Protein AF-A0A940K9Y3-F1 (afdb_monomer_lite)

Structure (mmCIF, N/CA/C/O backbone):
data_AF-A0A940K9Y3-F1
#
_entry.id   AF-A0A940K9Y3-F1
#
loop_
_atom_site.group_PDB
_atom_site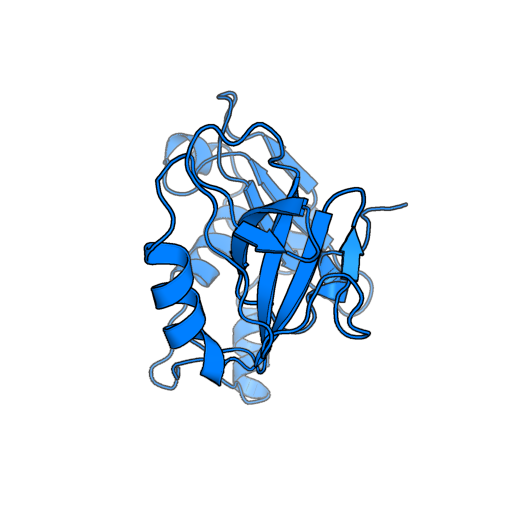.id
_atom_site.type_symbol
_atom_site.label_atom_id
_atom_site.label_alt_id
_atom_site.label_comp_id
_atom_site.label_asym_id
_atom_site.label_entity_id
_atom_site.label_seq_id
_atom_site.pdbx_PDB_ins_code
_atom_site.Cartn_x
_atom_site.Cartn_y
_atom_site.Cartn_z
_atom_site.occupancy
_atom_site.B_iso_or_equiv
_atom_site.auth_seq_id
_atom_site.auth_comp_id
_atom_site.auth_asym_id
_atom_site.auth_atom_id
_atom_site.pdbx_PDB_model_num
ATOM 1 N N . MET A 1 1 ? 6.425 -0.437 10.831 1.00 77.19 1 MET A N 1
ATOM 2 C CA . MET A 1 1 ? 6.796 -1.084 12.114 1.00 77.19 1 MET A CA 1
ATOM 3 C C . MET A 1 1 ? 5.744 -2.138 12.438 1.00 77.19 1 MET A C 1
ATOM 5 O O . MET A 1 1 ? 4.608 -1.956 12.026 1.00 77.19 1 MET A O 1
ATOM 9 N N . SER A 1 2 ? 6.090 -3.212 13.148 1.00 83.50 2 SER A N 1
ATOM 10 C CA . SER A 1 2 ? 5.126 -4.177 13.700 1.00 83.50 2 SER A CA 1
ATOM 11 C C . SER A 1 2 ? 5.335 -4.329 15.199 1.00 83.50 2 SER A C 1
ATOM 13 O O . SER A 1 2 ? 6.461 -4.215 15.683 1.00 83.50 2 SER A O 1
ATOM 15 N N . THR A 1 3 ? 4.262 -4.602 15.931 1.00 86.38 3 THR A N 1
ATOM 16 C CA . THR A 1 3 ? 4.328 -5.015 17.332 1.00 86.38 3 THR A CA 1
ATOM 17 C C . THR A 1 3 ? 3.476 -6.261 17.507 1.00 86.38 3 THR A C 1
ATOM 19 O O . THR A 1 3 ? 2.420 -6.386 16.885 1.00 86.38 3 THR A O 1
ATOM 22 N N . LYS A 1 4 ? 3.948 -7.205 18.319 1.00 86.88 4 LYS A N 1
ATOM 23 C CA . LYS A 1 4 ? 3.185 -8.405 18.660 1.00 86.88 4 LYS A CA 1
ATOM 24 C C . LYS A 1 4 ? 2.578 -8.194 20.035 1.00 86.88 4 LYS A C 1
ATOM 26 O O . LYS A 1 4 ? 3.314 -8.087 21.010 1.00 86.88 4 LYS A O 1
ATOM 31 N N . PHE A 1 5 ? 1.254 -8.156 20.096 1.00 86.75 5 PHE A N 1
ATOM 32 C CA . PHE A 1 5 ? 0.535 -8.138 21.359 1.00 86.75 5 PHE A CA 1
ATOM 33 C C . PHE A 1 5 ? 0.342 -9.545 21.913 1.00 86.75 5 PHE A C 1
ATOM 35 O O . PHE A 1 5 ? 0.053 -10.487 21.169 1.00 86.75 5 PHE A O 1
ATOM 42 N N . ASP A 1 6 ? 0.474 -9.673 23.231 1.00 90.06 6 ASP A N 1
ATOM 43 C CA . ASP A 1 6 ? -0.126 -10.784 23.961 1.00 90.06 6 ASP A CA 1
ATOM 44 C C . ASP A 1 6 ? -1.658 -10.618 24.057 1.00 90.06 6 ASP A C 1
ATOM 46 O O . ASP A 1 6 ? -2.225 -9.591 23.673 1.00 90.06 6 ASP A O 1
ATOM 50 N N . GLY A 1 7 ? -2.354 -11.636 24.570 1.00 89.25 7 GLY A N 1
ATOM 51 C CA . GLY A 1 7 ? -3.818 -11.617 24.646 1.00 89.25 7 GLY A CA 1
ATOM 52 C C . GLY A 1 7 ? -4.387 -10.477 25.500 1.00 89.25 7 GLY A C 1
ATOM 53 O O . GLY A 1 7 ? -5.446 -9.939 25.174 1.00 89.25 7 GLY A O 1
ATOM 54 N N . ARG A 1 8 ? -3.683 -10.063 26.562 1.00 91.44 8 ARG A N 1
ATOM 55 C CA . ARG A 1 8 ? -4.118 -8.961 27.430 1.00 91.44 8 ARG A CA 1
ATOM 56 C C . ARG A 1 8 ? -3.904 -7.622 26.737 1.00 91.44 8 ARG A C 1
ATOM 58 O O . ARG A 1 8 ? -4.813 -6.801 26.739 1.00 91.44 8 ARG A O 1
ATOM 65 N N . GLN A 1 9 ? -2.740 -7.415 26.130 1.00 90.31 9 GLN A N 1
ATOM 66 C CA . GLN A 1 9 ? -2.419 -6.210 25.364 1.00 90.31 9 GLN A CA 1
ATOM 67 C C . GLN A 1 9 ? -3.378 -6.028 24.189 1.00 90.31 9 GLN A C 1
ATOM 69 O O . GLN A 1 9 ? -3.892 -4.931 23.989 1.00 90.31 9 GLN A O 1
ATOM 74 N N . LEU A 1 10 ? -3.671 -7.110 23.464 1.00 87.94 10 LEU A N 1
ATOM 75 C CA . LEU A 1 10 ? -4.609 -7.093 22.348 1.00 87.94 10 LEU A CA 1
ATOM 76 C C . LEU A 1 10 ? -6.018 -6.726 22.819 1.00 87.94 10 LEU A C 1
ATOM 78 O O . LEU A 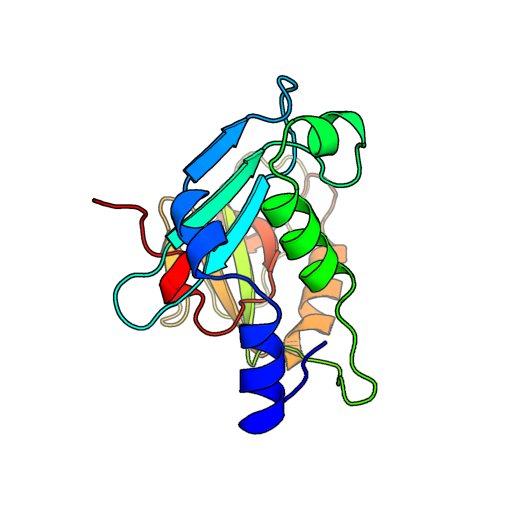1 10 ? -6.661 -5.868 22.220 1.00 87.94 10 LEU A O 1
ATOM 82 N N . LYS A 1 11 ? -6.478 -7.327 23.925 1.00 87.69 11 LYS A N 1
ATOM 83 C CA . LYS A 1 11 ? -7.767 -6.983 24.531 1.00 87.69 11 LYS A CA 1
ATOM 84 C C . LYS A 1 11 ? -7.809 -5.514 24.954 1.00 87.69 11 LYS A C 1
ATOM 86 O O . LYS A 1 11 ? -8.738 -4.819 24.570 1.00 87.69 11 LYS A O 1
ATOM 91 N N . THR A 1 12 ? -6.796 -5.031 25.676 1.00 89.25 12 THR A N 1
ATOM 92 C CA . THR A 1 12 ? -6.701 -3.622 26.090 1.00 89.25 12 THR A CA 1
ATOM 93 C C . THR A 1 12 ? -6.717 -2.685 24.888 1.00 89.25 12 THR A C 1
ATOM 95 O O . THR A 1 12 ? -7.398 -1.667 24.927 1.00 89.25 12 THR A O 1
ATOM 98 N N . PHE A 1 13 ? -5.997 -3.025 23.817 1.00 87.81 13 PHE A N 1
ATOM 99 C CA . PHE A 1 13 ? -5.979 -2.235 22.591 1.00 87.81 13 PHE A CA 1
ATOM 100 C C . PHE A 1 13 ? -7.356 -2.183 21.923 1.00 87.81 13 PHE A C 1
ATOM 102 O O . PHE A 1 13 ? -7.770 -1.114 21.497 1.00 87.81 13 PHE A O 1
ATOM 109 N N . PHE A 1 14 ? -8.088 -3.298 21.865 1.00 85.56 14 PHE A N 1
ATOM 110 C CA . PHE A 1 14 ? -9.435 -3.314 21.288 1.00 85.56 14 PHE A CA 1
ATOM 111 C C . PHE A 1 14 ? -10.491 -2.649 22.170 1.00 85.56 14 PHE A C 1
ATOM 113 O O . PHE A 1 14 ? -11.357 -1.959 21.643 1.00 85.56 14 PHE A O 1
ATOM 120 N N . ASP A 1 15 ? -10.427 -2.830 23.490 1.00 87.00 15 ASP A N 1
ATOM 121 C CA . ASP A 1 15 ? -11.333 -2.177 24.449 1.00 87.00 15 ASP A CA 1
ATOM 122 C C . ASP A 1 15 ? -11.149 -0.655 24.460 1.00 87.00 15 ASP A C 1
ATOM 124 O O . ASP A 1 15 ? -12.031 0.094 24.867 1.00 87.00 15 ASP A O 1
ATOM 128 N N . ALA A 1 16 ? -9.994 -0.197 23.983 1.00 87.31 16 ALA A N 1
ATOM 129 C CA . ALA A 1 16 ? -9.679 1.201 23.774 1.00 87.31 16 ALA A CA 1
ATOM 130 C C . ALA A 1 16 ? -10.538 1.859 22.669 1.00 87.31 16 ALA A C 1
ATOM 132 O O . ALA A 1 16 ? -10.584 3.088 22.604 1.00 87.31 16 ALA A O 1
ATOM 133 N N . PHE A 1 17 ? -11.197 1.070 21.818 1.00 88.06 17 PHE A N 1
ATOM 134 C CA . PHE A 1 17 ? -12.140 1.544 20.809 1.00 88.06 17 PHE A CA 1
ATOM 135 C C . PHE A 1 17 ? -13.563 1.193 21.250 1.00 88.06 17 PHE A C 1
ATOM 137 O O . PHE A 1 17 ? -13.867 0.016 21.473 1.00 88.06 17 PHE A O 1
ATOM 144 N N . ASP A 1 18 ? -14.459 2.182 21.321 1.00 88.00 18 ASP A N 1
ATOM 145 C CA . ASP A 1 18 ? -15.886 1.903 21.504 1.00 88.00 18 ASP A CA 1
ATOM 146 C C . ASP A 1 18 ? -16.463 1.326 20.205 1.00 88.00 18 ASP A C 1
ATOM 148 O O . ASP A 1 18 ? -17.008 2.012 19.342 1.00 88.00 18 ASP A O 1
ATOM 152 N N . ARG A 1 19 ? -16.303 0.012 20.039 1.00 87.31 19 ARG A N 1
ATOM 153 C CA . ARG A 1 19 ? -16.729 -0.708 18.834 1.00 87.31 19 ARG A CA 1
ATOM 154 C C . ARG A 1 19 ? -18.239 -0.647 18.608 1.00 87.31 19 ARG A C 1
ATOM 156 O O . ARG A 1 19 ? -18.666 -0.803 17.467 1.00 87.31 19 ARG A O 1
ATOM 163 N N . ARG A 1 20 ? -19.043 -0.448 19.661 1.00 89.06 20 ARG A N 1
ATOM 164 C CA . ARG A 1 20 ? -20.501 -0.324 19.522 1.00 89.06 20 ARG A CA 1
ATOM 165 C C . ARG A 1 20 ? -20.854 1.034 18.936 1.00 89.06 20 ARG A C 1
ATOM 167 O O . ARG A 1 20 ? -21.610 1.087 17.970 1.00 89.06 20 ARG A O 1
ATOM 174 N N . GLU A 1 21 ? -20.269 2.099 19.474 1.00 91.94 21 GLU A N 1
ATOM 175 C CA . GLU A 1 21 ? -20.434 3.446 18.929 1.00 91.94 21 GLU A CA 1
ATOM 176 C C . GLU A 1 21 ? -19.916 3.526 17.487 1.00 91.94 21 GLU A C 1
ATOM 178 O O . GLU A 1 21 ? -20.652 3.925 16.587 1.00 91.94 21 GLU A O 1
ATOM 183 N N . LEU A 1 22 ? -18.698 3.039 17.227 1.00 91.88 22 LEU A N 1
ATOM 184 C CA . LEU A 1 22 ? -18.114 3.048 15.882 1.00 91.88 22 LEU A CA 1
ATOM 185 C C . LEU A 1 22 ? -18.939 2.252 14.868 1.00 91.88 22 LEU A C 1
ATOM 187 O O . LEU A 1 22 ? -19.029 2.648 13.708 1.00 91.88 22 LEU A O 1
ATOM 191 N N . ARG A 1 23 ? -19.583 1.158 15.289 1.00 91.75 23 ARG A N 1
ATOM 192 C CA . ARG A 1 23 ? -20.500 0.411 14.420 1.00 91.75 23 ARG A CA 1
ATOM 193 C C . ARG A 1 23 ? -21.696 1.266 14.001 1.00 91.75 23 ARG A C 1
ATOM 195 O O . ARG A 1 23 ? -22.061 1.253 12.826 1.00 91.75 23 ARG A O 1
ATOM 202 N N . ASN A 1 24 ? -22.278 2.019 14.931 1.00 93.06 24 ASN A N 1
ATOM 203 C CA . ASN A 1 24 ? -23.390 2.928 14.634 1.00 93.06 24 ASN A CA 1
ATOM 204 C C . ASN A 1 24 ? -22.964 4.091 13.724 1.00 93.06 24 ASN A C 1
ATOM 206 O O . ASN A 1 24 ? -23.796 4.647 13.015 1.00 93.06 24 ASN A O 1
ATOM 210 N N . LEU A 1 25 ? -21.671 4.423 13.721 1.00 94.69 25 LEU A N 1
ATOM 211 C CA . LEU A 1 25 ? -21.058 5.448 12.875 1.00 94.69 25 LEU A CA 1
ATOM 212 C C . LEU A 1 25 ? -20.481 4.890 11.562 1.00 94.69 25 LEU A C 1
ATOM 214 O O . LEU A 1 25 ? -19.793 5.619 10.844 1.00 94.69 25 LEU A O 1
ATOM 218 N N . SER A 1 26 ? -20.728 3.615 11.245 1.00 92.62 26 SER A N 1
ATOM 219 C CA . SER A 1 26 ? -20.254 2.999 10.004 1.00 92.62 26 SER A CA 1
ATOM 220 C C . SER A 1 26 ? -20.842 3.676 8.764 1.00 92.62 26 SER A C 1
ATOM 222 O O . SER A 1 26 ? -21.983 4.134 8.760 1.00 92.62 26 SER A O 1
ATOM 224 N N . GLY A 1 27 ? -20.051 3.741 7.694 1.00 91.75 27 GLY A N 1
ATOM 225 C CA . GLY A 1 27 ? -20.439 4.405 6.454 1.00 91.75 27 GLY A CA 1
ATOM 226 C C . GLY A 1 27 ? -19.335 5.270 5.860 1.00 91.75 27 GLY A C 1
ATOM 227 O O . GLY A 1 27 ? -18.158 5.151 6.206 1.00 91.75 27 GLY A O 1
ATOM 228 N N . ARG A 1 28 ? -19.731 6.115 4.907 1.00 93.62 28 ARG A N 1
ATOM 229 C CA . ARG A 1 28 ? -18.850 7.036 4.188 1.00 93.62 28 ARG A CA 1
ATOM 230 C C . ARG A 1 28 ? -19.182 8.474 4.576 1.00 93.62 28 ARG A C 1
ATOM 232 O O . ARG A 1 28 ? -20.347 8.855 4.555 1.00 93.62 28 ARG A O 1
ATOM 239 N N . TYR A 1 29 ? -18.148 9.246 4.881 1.00 94.25 29 TYR A N 1
ATOM 240 C CA . TYR A 1 29 ? -18.206 10.666 5.194 1.00 94.25 29 TYR A CA 1
ATOM 241 C C . TYR A 1 29 ? -17.491 11.437 4.083 1.00 94.25 29 TYR A C 1
ATOM 243 O O . TYR A 1 29 ? -16.287 11.271 3.893 1.00 94.25 29 TYR A O 1
ATOM 251 N N . GLU A 1 30 ? -18.232 12.278 3.365 1.00 93.25 30 GLU A N 1
ATOM 252 C CA . GLU A 1 30 ? -17.673 13.280 2.450 1.00 93.25 30 GLU A CA 1
ATOM 253 C C . GLU A 1 30 ? -17.383 14.540 3.275 1.00 93.25 30 GLU A C 1
ATOM 255 O O . GLU A 1 30 ? -18.263 15.371 3.502 1.00 93.25 30 GLU A O 1
ATOM 260 N N . ALA A 1 31 ? -16.183 14.625 3.849 1.00 90.81 31 ALA A N 1
ATOM 261 C CA . ALA A 1 31 ? -15.822 15.705 4.769 1.00 90.81 31 ALA A CA 1
ATOM 262 C C . ALA A 1 31 ? -15.119 16.878 4.058 1.00 90.81 31 ALA A C 1
ATOM 264 O O . ALA A 1 31 ? -14.942 17.952 4.640 1.00 90.81 31 ALA A O 1
ATOM 265 N N . ASP A 1 32 ? -14.779 16.716 2.785 1.00 89.19 32 ASP A N 1
ATOM 266 C CA . ASP A 1 32 ? -14.243 17.758 1.920 1.00 89.19 32 ASP A CA 1
ATOM 267 C C . ASP A 1 32 ? -14.879 17.646 0.527 1.00 89.19 32 ASP A C 1
ATOM 269 O O . ASP A 1 32 ? -15.124 16.541 0.046 1.00 89.19 32 ASP A O 1
ATOM 273 N N . ASP A 1 33 ? -15.160 18.795 -0.088 1.00 86.12 33 ASP A N 1
ATOM 274 C CA . ASP A 1 33 ? -15.791 18.903 -1.409 1.00 86.12 33 ASP A CA 1
ATOM 275 C C . ASP A 1 33 ? -14.745 19.100 -2.523 1.00 86.12 33 ASP A C 1
ATOM 277 O O . ASP A 1 33 ? -15.078 19.094 -3.711 1.00 86.12 33 ASP A O 1
ATOM 281 N N . ALA A 1 34 ? -13.474 19.305 -2.155 1.00 84.50 34 ALA A N 1
ATOM 282 C CA . ALA A 1 34 ? -12.377 19.393 -3.106 1.00 84.50 34 ALA A CA 1
ATOM 283 C C . ALA A 1 34 ? -12.127 18.043 -3.796 1.00 84.50 34 ALA A C 1
ATOM 285 O O . ALA A 1 34 ? -12.232 16.978 -3.187 1.00 84.50 34 ALA A O 1
ATOM 286 N N . THR A 1 35 ? -11.726 18.089 -5.068 1.00 78.94 35 THR A N 1
ATOM 287 C CA . THR A 1 35 ? -11.230 16.899 -5.763 1.00 78.94 35 THR A CA 1
ATOM 288 C C . THR A 1 35 ? -9.854 16.498 -5.224 1.00 78.94 35 THR A C 1
ATOM 290 O O . THR A 1 35 ? -9.152 17.297 -4.601 1.00 78.94 35 THR A O 1
ATOM 293 N N . ASP A 1 36 ? -9.472 15.242 -5.459 1.00 82.56 36 ASP A N 1
ATOM 294 C CA . ASP A 1 36 ? -8.141 14.697 -5.149 1.00 82.56 36 ASP A CA 1
ATOM 295 C C . ASP A 1 36 ? -7.762 14.677 -3.657 1.00 82.56 36 ASP A C 1
ATOM 297 O O . ASP A 1 36 ? -6.585 14.683 -3.295 1.00 82.56 36 ASP A O 1
ATOM 301 N N . GLN A 1 37 ? -8.757 14.603 -2.771 1.00 87.44 37 GLN A N 1
ATOM 302 C CA . GLN A 1 37 ? -8.515 14.404 -1.344 1.00 87.44 37 GLN A CA 1
ATOM 303 C C . GLN A 1 37 ? -8.132 12.954 -1.013 1.00 87.44 37 GLN A C 1
ATOM 305 O O . GLN A 1 37 ? -8.560 12.016 -1.697 1.00 87.44 37 GLN A O 1
ATOM 310 N N . PRO A 1 38 ? -7.344 12.734 0.056 1.00 87.38 38 PRO A N 1
ATOM 311 C CA . PRO A 1 38 ? -7.049 11.389 0.519 1.00 87.38 38 PRO A CA 1
ATOM 312 C C . PRO A 1 38 ? -8.313 10.700 1.052 1.00 87.38 38 PRO A C 1
ATOM 314 O O . PRO A 1 38 ? -9.168 11.321 1.689 1.00 87.38 38 PRO A O 1
ATOM 317 N N . GLY A 1 39 ? -8.394 9.389 0.825 1.00 88.88 39 GLY A N 1
ATOM 318 C CA . GLY A 1 39 ? -9.324 8.505 1.521 1.00 88.88 39 GLY A CA 1
ATOM 319 C C . GLY A 1 39 ? -8.681 7.941 2.786 1.00 88.88 39 GLY A C 1
ATOM 320 O O . GLY A 1 39 ? -7.535 7.492 2.756 1.00 88.88 39 GLY A O 1
ATOM 321 N N . ASN A 1 40 ? -9.419 7.958 3.893 1.00 91.25 40 ASN A N 1
ATOM 322 C CA . ASN A 1 40 ? -9.006 7.370 5.163 1.00 91.25 40 ASN A CA 1
ATOM 323 C C . ASN A 1 40 ? -10.009 6.280 5.527 1.00 91.25 40 ASN A C 1
ATOM 325 O O . ASN A 1 40 ? -11.170 6.572 5.816 1.00 91.25 40 ASN A O 1
ATOM 329 N N . ASP A 1 41 ? -9.560 5.031 5.521 1.00 88.94 41 ASP A N 1
ATOM 330 C CA . ASP A 1 41 ? -10.422 3.879 5.751 1.00 88.94 41 ASP A CA 1
ATOM 331 C C . ASP A 1 41 ? -10.073 3.191 7.071 1.00 88.94 41 ASP A C 1
ATOM 333 O O . ASP A 1 41 ? -8.926 2.821 7.330 1.00 88.94 41 ASP A O 1
ATOM 337 N N . LEU A 1 42 ? -11.095 2.980 7.895 1.00 89.12 42 LEU A N 1
ATOM 338 C CA . LEU A 1 42 ? -11.035 2.165 9.096 1.00 89.12 42 LEU A CA 1
ATOM 339 C C . LEU A 1 42 ? -11.945 0.953 8.911 1.00 89.12 42 LEU A C 1
ATOM 341 O O . LEU A 1 42 ? -13.170 1.073 8.899 1.00 89.12 42 LEU A O 1
ATOM 345 N N . LEU A 1 43 ? -11.335 -0.223 8.781 1.00 86.44 43 LEU A N 1
ATOM 346 C CA . LEU A 1 43 ? -12.040 -1.497 8.727 1.00 86.44 43 LEU A CA 1
ATOM 347 C C . LEU A 1 43 ? -11.901 -2.229 10.059 1.00 86.44 43 LEU A C 1
ATOM 349 O O . LEU A 1 43 ? -10.792 -2.534 10.499 1.00 86.44 43 LEU A O 1
ATOM 353 N N . ILE A 1 44 ? -13.036 -2.545 10.677 1.00 84.62 44 ILE A N 1
ATOM 354 C CA . ILE A 1 44 ? -13.077 -3.203 11.981 1.00 84.62 44 ILE A CA 1
ATOM 355 C C . ILE A 1 44 ? -13.713 -4.578 11.818 1.00 84.62 44 ILE A C 1
ATOM 357 O O . ILE A 1 44 ? -14.871 -4.699 11.419 1.00 84.62 44 ILE A O 1
ATOM 361 N N . TYR A 1 45 ? -12.950 -5.614 12.168 1.00 78.62 45 TYR A N 1
ATOM 362 C CA . TYR A 1 45 ? -13.450 -6.979 12.295 1.00 78.62 45 TYR A CA 1
ATOM 363 C C . TYR A 1 45 ? -13.984 -7.191 13.708 1.00 78.62 45 TYR A C 1
ATOM 365 O O . TYR A 1 45 ? -13.251 -7.098 14.692 1.00 78.62 45 TYR A O 1
ATOM 373 N N . ASP A 1 46 ? -15.271 -7.493 13.791 1.00 69.75 46 ASP A N 1
ATOM 374 C CA . ASP A 1 46 ? -15.945 -7.929 15.008 1.00 69.75 46 ASP A CA 1
ATOM 375 C C . ASP A 1 46 ? -16.484 -9.350 14.799 1.00 69.75 46 ASP A C 1
ATOM 377 O O . ASP A 1 46 ? -16.492 -9.840 13.668 1.00 69.75 46 ASP A O 1
ATOM 381 N N . ARG A 1 47 ? -16.922 -10.023 15.868 1.00 65.81 47 ARG A N 1
ATOM 382 C CA . ARG A 1 47 ? -17.275 -11.457 15.822 1.00 65.81 47 ARG A CA 1
ATOM 383 C C . ARG A 1 47 ? -18.387 -11.803 14.826 1.00 65.81 47 ARG A C 1
ATOM 385 O O . ARG A 1 47 ? -18.368 -12.911 14.302 1.00 65.81 47 ARG A O 1
ATOM 392 N N . ASP A 1 48 ? -19.302 -10.872 14.561 1.00 69.25 48 ASP A N 1
ATOM 393 C CA . ASP A 1 48 ? -20.502 -11.149 13.764 1.00 69.25 48 ASP A CA 1
ATOM 394 C C . ASP A 1 48 ? -20.372 -10.657 12.318 1.00 69.25 48 ASP A C 1
ATOM 396 O O . ASP A 1 48 ? -20.613 -11.393 11.365 1.00 69.25 48 ASP A O 1
ATOM 400 N N . THR A 1 49 ? -20.010 -9.387 12.121 1.00 76.62 49 THR A N 1
ATOM 401 C CA . THR A 1 49 ? -19.898 -8.780 10.786 1.00 76.62 49 THR A CA 1
ATOM 402 C C . THR A 1 49 ? -18.923 -7.603 10.826 1.00 76.62 49 THR A C 1
ATOM 404 O O . THR A 1 49 ? -19.083 -6.727 11.697 1.00 76.62 49 THR A O 1
ATOM 407 N N . PRO A 1 50 ? -17.931 -7.555 9.912 1.00 83.38 50 PRO A N 1
ATOM 408 C CA . PRO A 1 50 ? -17.040 -6.412 9.803 1.00 83.38 50 PRO A CA 1
ATOM 409 C C . PRO A 1 50 ? -17.812 -5.172 9.347 1.00 83.38 50 PRO A C 1
ATOM 411 O O . PRO A 1 50 ? -18.797 -5.268 8.617 1.00 83.38 50 PRO A O 1
ATOM 414 N N . PHE A 1 51 ? -17.359 -3.998 9.767 1.00 86.88 51 PHE A N 1
ATOM 415 C CA . PHE A 1 51 ? -17.922 -2.725 9.321 1.00 86.88 51 PHE A CA 1
ATOM 416 C C . PHE A 1 51 ? -16.807 -1.746 8.964 1.00 86.88 51 PHE A C 1
ATOM 418 O O . PHE A 1 51 ? -15.675 -1.877 9.436 1.00 86.88 51 PHE A O 1
ATOM 425 N N . TYR A 1 52 ? -17.136 -0.778 8.113 1.00 89.06 52 TYR A N 1
ATOM 426 C CA . TYR A 1 52 ? -16.193 0.211 7.611 1.00 89.06 52 TYR A CA 1
ATOM 427 C C . TYR A 1 52 ? -16.617 1.624 8.004 1.00 89.06 52 TYR A C 1
ATOM 429 O O . TYR A 1 52 ? -17.805 1.946 8.039 1.00 89.06 52 TYR A O 1
ATOM 437 N N . ILE A 1 53 ? -15.625 2.470 8.250 1.00 93.06 53 ILE A N 1
ATOM 438 C CA . ILE A 1 53 ? -15.757 3.923 8.298 1.00 93.06 53 ILE A CA 1
ATOM 439 C C . ILE A 1 53 ? -14.782 4.465 7.259 1.00 93.06 53 ILE A C 1
ATOM 441 O O . ILE A 1 53 ? -13.591 4.172 7.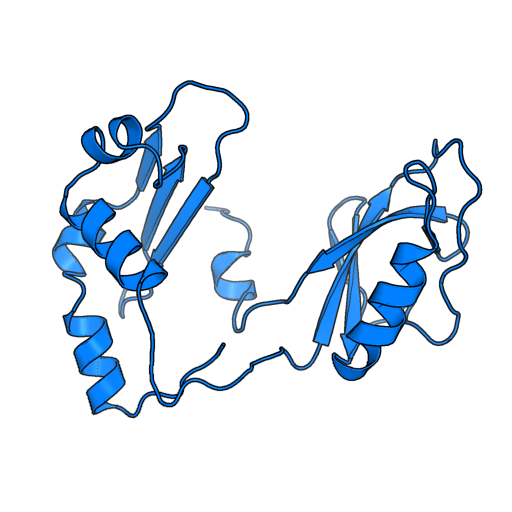327 1.00 93.06 53 ILE A O 1
ATOM 445 N N . SER A 1 54 ? -15.289 5.215 6.290 1.00 92.75 54 SER A N 1
ATOM 446 C CA . SER A 1 54 ? -14.489 5.822 5.226 1.00 92.75 54 SER A CA 1
ATOM 447 C C . SER A 1 54 ? -14.663 7.331 5.275 1.00 92.75 54 SER A C 1
ATOM 449 O O . SER A 1 54 ? -15.793 7.816 5.301 1.00 92.75 54 SER A O 1
ATOM 451 N N . VAL A 1 55 ? -13.561 8.071 5.312 1.00 93.88 55 VAL A N 1
ATOM 452 C CA . VAL A 1 55 ? -13.554 9.535 5.317 1.00 93.88 55 VAL A CA 1
ATOM 453 C C . VAL A 1 55 ? -12.809 10.022 4.086 1.00 93.88 55 VAL A C 1
ATOM 455 O O . VAL A 1 55 ? -11.610 9.767 3.947 1.00 93.88 55 VAL A O 1
ATOM 458 N N . TYR A 1 56 ? -13.509 10.747 3.221 1.00 92.88 56 TYR A N 1
ATOM 459 C CA . TYR A 1 56 ? -12.905 11.502 2.131 1.00 92.88 56 TYR A CA 1
ATOM 460 C C . TYR A 1 56 ? -12.575 12.915 2.623 1.00 92.88 56 TYR A C 1
ATOM 462 O O . TYR A 1 56 ? -13.468 13.648 3.056 1.00 92.88 56 TYR A O 1
ATOM 470 N N . GLY A 1 57 ? -11.287 13.262 2.631 1.00 92.88 57 GLY A N 1
ATOM 471 C CA . GLY A 1 57 ? -10.777 14.512 3.199 1.00 92.8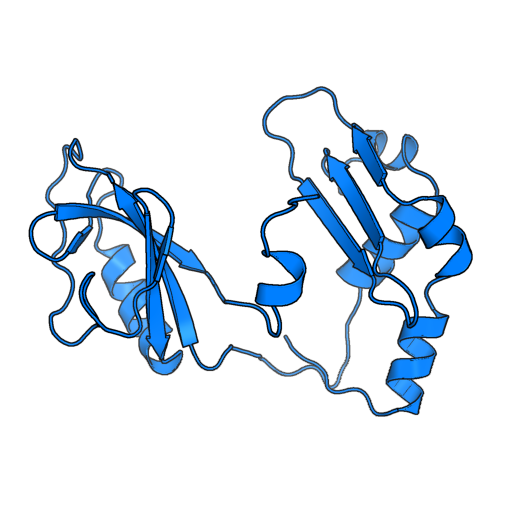8 57 GLY A CA 1
ATOM 472 C C . GLY A 1 57 ? -9.541 14.293 4.071 1.00 92.88 57 GLY A C 1
ATOM 473 O O . GLY A 1 57 ? -9.389 13.258 4.721 1.00 92.88 57 GLY A O 1
ATOM 474 N N . SER A 1 58 ? -8.635 15.270 4.116 1.00 92.50 58 SER A N 1
ATOM 475 C CA . SER A 1 58 ? -7.433 15.170 4.954 1.00 92.50 58 SER A CA 1
ATOM 476 C C . SER A 1 58 ? -7.755 15.287 6.449 1.00 92.50 58 SER A C 1
ATOM 478 O O . SER A 1 58 ? -8.183 16.340 6.919 1.00 92.50 58 SER A O 1
ATOM 480 N N . LEU A 1 59 ? -7.473 14.236 7.230 1.00 92.56 59 LEU A N 1
ATOM 481 C CA . LEU A 1 59 ? -7.617 14.246 8.695 1.00 92.56 59 LEU A CA 1
ATOM 482 C C . LEU A 1 59 ? -6.589 15.134 9.416 1.00 92.56 59 LEU A C 1
ATOM 484 O O . LEU A 1 59 ? -6.693 15.313 10.632 1.00 92.56 59 LEU A O 1
ATOM 488 N N . GLU A 1 60 ? -5.619 15.700 8.695 1.00 91.50 60 GLU A N 1
ATOM 489 C CA . GLU A 1 60 ? -4.723 16.748 9.202 1.00 91.50 60 GLU A CA 1
ATOM 490 C C . GLU A 1 60 ? -5.392 18.134 9.174 1.00 91.50 60 GLU A C 1
ATOM 492 O O . GLU A 1 60 ? -4.991 19.036 9.909 1.00 91.50 60 GLU A O 1
ATOM 497 N N . ASN A 1 61 ? -6.443 18.312 8.365 1.00 92.88 61 ASN A N 1
ATOM 498 C CA . ASN A 1 61 ? -7.173 19.568 8.251 1.00 92.88 61 ASN A CA 1
ATOM 499 C C . ASN A 1 61 ? -8.248 19.682 9.343 1.00 92.88 61 ASN A C 1
ATOM 501 O O . ASN A 1 61 ? -9.201 18.904 9.398 1.00 92.88 61 ASN A O 1
ATOM 505 N N . GLN A 1 62 ? -8.151 20.716 10.181 1.00 94.00 62 GLN A N 1
ATOM 506 C CA . GLN A 1 62 ? -9.108 20.952 11.263 1.00 94.00 62 GLN A CA 1
ATOM 507 C C . GLN A 1 62 ? -10.556 21.118 10.770 1.00 94.00 62 GLN A C 1
ATOM 509 O O . GLN A 1 62 ? -11.481 20.668 11.442 1.00 94.00 62 GLN A O 1
ATOM 514 N N . SER A 1 63 ? -10.769 21.722 9.598 1.00 93.88 63 SER A N 1
ATOM 515 C CA . SER A 1 63 ? -12.118 21.910 9.041 1.00 93.88 63 SER A CA 1
ATOM 516 C C . SER A 1 63 ? -12.785 20.591 8.634 1.00 93.88 63 SER A C 1
ATOM 518 O O . SER A 1 63 ? -13.984 20.431 8.847 1.00 93.88 63 SER A O 1
ATOM 520 N N . VAL A 1 64 ? -12.006 19.624 8.138 1.00 93.88 64 VAL A N 1
ATOM 521 C CA . VAL A 1 64 ? -12.456 18.250 7.861 1.00 93.88 64 VAL A CA 1
ATOM 522 C C . VAL A 1 64 ? -12.810 17.555 9.173 1.00 93.88 64 VAL A C 1
ATOM 524 O O . VAL A 1 64 ? -13.890 16.987 9.308 1.00 93.88 64 VAL A O 1
ATOM 527 N N . ARG A 1 65 ? -11.935 17.660 10.182 1.00 95.94 65 ARG A N 1
ATOM 528 C CA . ARG A 1 65 ? -12.134 17.025 11.496 1.00 95.94 65 ARG A CA 1
ATOM 529 C C . ARG A 1 65 ? -13.407 17.499 12.201 1.00 95.94 65 ARG A C 1
ATOM 531 O O . ARG A 1 65 ? -14.080 16.686 12.820 1.00 95.94 65 ARG A O 1
ATOM 538 N N . LEU A 1 66 ? -13.758 18.783 12.085 1.00 96.00 66 LEU A N 1
ATOM 539 C CA . LEU A 1 66 ? -14.969 19.354 12.697 1.00 96.00 66 LEU A CA 1
ATOM 540 C C . LEU A 1 66 ? -16.281 18.834 12.087 1.00 96.00 66 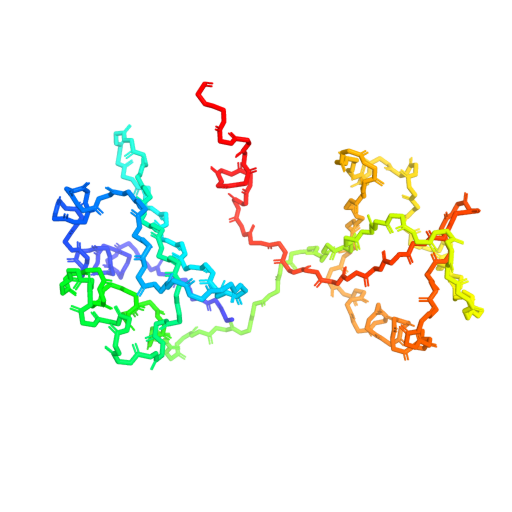LEU A C 1
ATOM 542 O O . LEU A 1 66 ? -17.326 18.947 12.722 1.00 96.00 66 LEU A O 1
ATOM 546 N N . LYS A 1 67 ? -16.243 18.273 10.873 1.00 95.81 67 LYS A N 1
ATOM 547 C CA . LYS A 1 67 ? -17.413 17.677 10.208 1.00 95.81 67 LYS A CA 1
ATOM 548 C C . LYS A 1 67 ? -17.637 16.210 10.589 1.00 95.81 67 LYS A C 1
ATOM 550 O O . LYS A 1 67 ? -18.621 15.612 10.158 1.00 95.81 67 LYS A O 1
ATOM 555 N N . LEU A 1 68 ? -16.726 15.614 11.355 1.00 96.81 68 LEU A N 1
ATOM 556 C CA . LEU A 1 68 ? -16.765 14.203 11.719 1.00 96.81 68 LEU A CA 1
ATOM 557 C C . LEU A 1 68 ? -17.238 14.023 13.166 1.00 96.81 68 LEU A C 1
ATOM 559 O O . LEU A 1 68 ? -16.934 14.858 14.019 1.00 96.81 68 LEU A O 1
ATOM 563 N N . PRO A 1 69 ? -17.920 12.909 13.482 1.00 96.88 69 PRO A N 1
ATOM 564 C CA . PRO A 1 69 ? -18.185 12.537 14.865 1.00 96.88 69 PRO A CA 1
ATOM 565 C C . PRO A 1 69 ? -16.881 12.415 15.664 1.00 96.88 69 PRO A C 1
ATOM 567 O O . PRO A 1 69 ? -15.898 11.847 15.180 1.00 96.88 69 PRO A O 1
ATOM 570 N N . GLU A 1 70 ? -16.886 12.884 16.913 1.00 95.12 70 GLU A N 1
ATOM 571 C CA . GLU A 1 70 ? -15.698 12.875 17.778 1.00 95.12 70 GLU A CA 1
ATOM 572 C C . GLU A 1 70 ? -15.087 11.471 17.905 1.00 95.12 70 GLU A C 1
ATOM 574 O O . GLU A 1 70 ? -13.876 11.306 17.752 1.00 95.12 70 GLU A O 1
ATOM 579 N N . ALA A 1 71 ? -15.920 10.440 18.081 1.00 94.69 71 ALA A N 1
ATOM 580 C CA . ALA A 1 71 ? -15.474 9.052 18.188 1.00 94.69 71 ALA A CA 1
ATOM 581 C C . ALA A 1 71 ? -14.698 8.561 16.949 1.00 94.69 71 ALA A C 1
ATOM 583 O O . ALA A 1 71 ? -13.739 7.792 17.085 1.00 94.69 71 ALA A O 1
ATOM 584 N N . VAL A 1 72 ? -15.055 9.033 15.746 1.00 94.94 72 VAL A N 1
ATOM 585 C CA . VAL A 1 72 ? -14.327 8.723 14.502 1.00 94.94 72 VAL A CA 1
ATOM 586 C C . VAL A 1 72 ? -12.944 9.366 14.542 1.00 94.94 72 VAL A C 1
ATOM 588 O O . VAL A 1 72 ? -11.936 8.677 14.368 1.00 94.94 72 VAL A O 1
ATOM 591 N N . VAL A 1 73 ? -12.887 10.665 14.843 1.00 95.12 73 VAL A N 1
ATOM 592 C CA . VAL A 1 73 ? -11.634 11.431 14.912 1.00 95.12 73 VAL A CA 1
ATOM 593 C C . VAL A 1 73 ? -10.684 10.843 15.958 1.00 95.12 73 VAL A C 1
ATOM 595 O O . VAL A 1 73 ? -9.516 10.591 15.662 1.00 95.12 73 VAL A O 1
ATOM 598 N N . VAL A 1 74 ? -11.188 10.554 17.161 1.00 94.38 74 VAL A N 1
ATOM 599 C CA . VAL A 1 74 ? -10.414 9.951 18.258 1.00 94.38 74 VAL A CA 1
ATOM 600 C C . VAL A 1 74 ? -9.874 8.572 17.875 1.00 94.38 74 VAL A C 1
ATOM 602 O O . VAL A 1 74 ? -8.745 8.232 18.238 1.00 94.38 74 VAL A O 1
ATOM 605 N N . SER A 1 75 ? -10.644 7.778 17.128 1.00 93.81 75 SER A N 1
ATOM 606 C CA . SER A 1 75 ? -10.217 6.445 16.691 1.00 93.81 75 SER A CA 1
ATOM 607 C C . SER A 1 75 ? -9.083 6.506 15.669 1.00 93.81 75 SER A C 1
ATOM 609 O O . SER A 1 75 ? -8.085 5.799 15.832 1.00 93.81 75 SER A O 1
ATOM 611 N N . PHE A 1 76 ? -9.182 7.384 14.665 1.00 93.50 76 PHE A N 1
ATOM 612 C CA . PHE A 1 76 ? -8.086 7.612 13.717 1.00 93.50 76 PHE A CA 1
ATOM 613 C C . PHE A 1 76 ? -6.839 8.157 14.415 1.00 93.50 76 PHE A C 1
ATOM 615 O O . PHE A 1 76 ? -5.748 7.619 14.227 1.00 93.50 76 PHE A O 1
ATOM 622 N N . ASP A 1 77 ? -6.997 9.157 15.285 1.00 93.62 77 ASP A N 1
ATOM 623 C CA . ASP A 1 77 ? -5.893 9.717 16.065 1.00 93.62 77 ASP A CA 1
ATOM 624 C C . ASP A 1 77 ? -5.180 8.649 16.894 1.00 93.62 77 ASP A C 1
ATOM 626 O O . ASP A 1 77 ? -3.949 8.620 16.941 1.00 93.62 77 ASP A O 1
ATOM 630 N N . ARG A 1 78 ? -5.940 7.753 17.533 1.00 92.44 78 ARG A N 1
ATOM 631 C CA . ARG A 1 78 ? -5.385 6.661 18.336 1.00 92.44 78 ARG A CA 1
ATOM 632 C C . ARG A 1 78 ? -4.537 5.712 17.497 1.00 92.44 78 ARG A C 1
ATOM 634 O O . ARG A 1 78 ? -3.488 5.289 17.970 1.00 92.44 78 ARG A O 1
ATOM 641 N N . LEU A 1 79 ? -4.973 5.390 16.280 1.00 90.69 79 LEU A N 1
ATOM 642 C CA . LEU A 1 79 ? -4.237 4.512 15.366 1.00 90.69 79 LEU A CA 1
ATOM 643 C C . LEU A 1 79 ? -2.996 5.193 14.787 1.00 90.69 79 LEU A C 1
ATOM 645 O O . LEU A 1 79 ? -1.925 4.593 14.785 1.00 90.69 79 LEU A O 1
ATOM 649 N N . ILE A 1 80 ? -3.116 6.448 14.349 1.00 89.19 80 ILE A N 1
ATOM 650 C CA . ILE A 1 80 ? -2.005 7.213 13.761 1.00 89.19 80 ILE A CA 1
ATOM 651 C C . ILE A 1 80 ? -0.916 7.484 14.807 1.00 89.19 80 ILE A C 1
ATOM 653 O O . ILE A 1 80 ? 0.272 7.352 14.522 1.00 89.19 80 ILE A O 1
ATOM 657 N N . LYS A 1 81 ? -1.314 7.832 16.036 1.00 90.31 81 LYS A N 1
ATOM 658 C CA . LYS A 1 81 ? -0.395 8.115 17.152 1.00 90.31 81 LYS A CA 1
ATOM 659 C C . LYS A 1 81 ? 0.062 6.847 17.878 1.00 90.31 81 LYS A C 1
ATOM 661 O O . LYS A 1 81 ? 0.863 6.936 18.812 1.00 90.31 81 LYS A O 1
ATOM 666 N N . PHE A 1 82 ? -0.444 5.673 17.490 1.00 89.81 82 PHE A N 1
ATOM 667 C CA . PHE A 1 82 ? -0.067 4.423 18.128 1.00 89.81 82 PHE A CA 1
ATOM 668 C C . PHE A 1 82 ? 1.434 4.177 17.967 1.00 89.81 82 PHE A C 1
ATOM 670 O O . PHE A 1 82 ? 1.978 4.118 16.865 1.00 89.81 82 PHE A O 1
ATOM 677 N N . SER A 1 83 ? 2.105 3.972 19.094 1.00 87.88 83 SER A N 1
ATOM 678 C CA . SER A 1 83 ? 3.503 3.576 19.136 1.00 87.88 83 SER A CA 1
ATOM 679 C C . SER A 1 83 ? 3.719 2.563 20.254 1.00 87.88 83 SER A C 1
ATOM 681 O O . SER A 1 83 ? 2.972 2.496 21.230 1.00 87.88 83 SER A O 1
ATOM 683 N N . SER A 1 84 ? 4.735 1.723 20.094 1.00 88.00 84 SER A N 1
ATOM 684 C CA . SER A 1 84 ? 5.116 0.721 21.082 1.00 88.00 84 SER A CA 1
ATOM 685 C C . SER A 1 84 ? 6.631 0.685 21.164 1.00 88.00 84 SER A C 1
ATOM 687 O O . SER A 1 84 ? 7.298 0.581 20.137 1.00 88.00 84 SER A O 1
ATOM 689 N N . SER A 1 85 ? 7.180 0.726 22.377 1.00 87.88 85 SER A N 1
ATOM 690 C CA . SER A 1 85 ? 8.625 0.591 22.607 1.00 87.88 85 SER A CA 1
ATOM 691 C C . SER A 1 85 ? 9.179 -0.759 22.137 1.00 87.88 85 SER A C 1
ATOM 693 O O . SER A 1 85 ? 10.360 -0.870 21.832 1.00 87.88 85 SER A O 1
ATOM 695 N N . ASN A 1 86 ? 8.316 -1.772 22.022 1.00 87.81 86 ASN A N 1
ATOM 696 C CA . ASN A 1 86 ? 8.660 -3.103 21.522 1.00 87.81 86 ASN A CA 1
ATOM 697 C C . ASN A 1 86 ? 8.443 -3.253 20.009 1.00 87.81 86 ASN A C 1
ATOM 699 O O . ASN A 1 86 ? 8.589 -4.357 19.475 1.00 87.81 86 ASN A O 1
ATOM 703 N N . ALA A 1 87 ? 8.061 -2.177 19.313 1.00 89.94 87 ALA A N 1
ATOM 704 C CA . ALA A 1 87 ? 7.847 -2.223 17.880 1.00 89.94 87 ALA A CA 1
ATOM 705 C C . ALA A 1 87 ? 9.167 -2.493 17.148 1.00 89.94 87 ALA A C 1
ATOM 707 O O . ALA A 1 87 ? 10.197 -1.877 17.419 1.00 89.94 87 ALA A O 1
ATOM 708 N N . ARG A 1 88 ? 9.127 -3.407 16.181 1.00 89.06 88 ARG A N 1
ATOM 709 C CA . ARG A 1 88 ? 10.268 -3.753 15.331 1.00 89.06 88 ARG A CA 1
ATOM 710 C C . ARG A 1 88 ? 10.005 -3.302 13.906 1.00 89.06 88 ARG A C 1
ATOM 712 O O . ARG A 1 88 ? 8.851 -3.224 13.468 1.00 89.06 88 ARG A O 1
ATOM 719 N N . ALA A 1 89 ? 11.076 -3.038 13.163 1.00 87.56 89 ALA A N 1
ATOM 720 C CA . ALA A 1 89 ? 10.971 -2.907 11.719 1.00 87.56 89 ALA A CA 1
ATOM 721 C C . ALA A 1 89 ? 10.275 -4.157 11.165 1.00 87.56 89 ALA A C 1
ATOM 723 O O . ALA A 1 89 ? 10.531 -5.278 11.604 1.00 87.56 89 ALA A O 1
ATOM 724 N N . TRP A 1 90 ? 9.336 -3.941 10.256 1.00 88.38 90 TRP A N 1
ATOM 725 C CA . TRP A 1 90 ? 8.564 -5.012 9.655 1.00 88.38 90 TRP A CA 1
ATOM 726 C C . TRP A 1 90 ? 8.534 -4.807 8.162 1.00 88.38 90 TRP A C 1
ATOM 728 O O . TRP A 1 90 ? 8.342 -3.685 7.691 1.00 88.38 90 TRP A O 1
ATOM 738 N N . LEU A 1 91 ? 8.720 -5.914 7.465 1.00 90.44 91 LEU A N 1
ATOM 739 C CA . LEU A 1 91 ? 8.582 -6.024 6.035 1.00 90.44 91 LEU A CA 1
ATOM 740 C C . LEU A 1 91 ? 7.808 -7.325 5.778 1.00 90.44 91 LEU A C 1
ATOM 742 O O . LEU A 1 91 ? 8.062 -8.313 6.478 1.00 90.44 91 LEU A O 1
ATOM 746 N N . PRO A 1 92 ? 6.860 -7.346 4.830 1.00 92.44 92 PRO A N 1
ATOM 747 C CA . PRO A 1 92 ? 6.215 -8.588 4.415 1.00 92.44 92 PRO A CA 1
ATOM 748 C C . PRO A 1 92 ? 7.250 -9.584 3.868 1.00 92.44 92 PRO A C 1
ATOM 750 O O . PRO A 1 92 ? 8.394 -9.217 3.606 1.00 92.44 92 PRO A O 1
ATOM 753 N N . SER A 1 93 ? 6.882 -10.852 3.677 1.00 93.25 93 SER A N 1
ATOM 754 C CA . SER A 1 93 ? 7.775 -11.832 3.028 1.00 93.25 93 SER A CA 1
ATOM 755 C C . SER A 1 93 ? 8.021 -11.509 1.551 1.00 93.25 93 SER A C 1
ATOM 757 O O . SER A 1 93 ? 9.078 -11.842 1.012 1.00 93.25 93 SER A O 1
ATOM 759 N N . VAL A 1 94 ? 7.064 -10.827 0.919 1.00 95.06 94 VAL A N 1
ATOM 760 C CA . VAL A 1 94 ? 7.114 -10.381 -0.472 1.00 95.06 94 VAL A CA 1
ATOM 761 C C . VAL A 1 94 ? 6.741 -8.909 -0.597 1.00 95.06 94 VAL A C 1
ATOM 763 O O . VAL A 1 94 ? 5.929 -8.406 0.176 1.00 95.06 94 VAL A O 1
ATOM 766 N N . VAL A 1 95 ? 7.286 -8.240 -1.605 1.00 96.62 95 VAL A N 1
ATOM 767 C CA . VAL A 1 95 ? 6.853 -6.916 -2.060 1.00 96.62 95 VAL A CA 1
ATOM 768 C C . VAL A 1 95 ? 6.074 -7.050 -3.361 1.00 96.62 95 VAL A C 1
ATOM 770 O O . VAL A 1 95 ? 6.346 -7.942 -4.165 1.00 96.62 95 VAL A O 1
ATOM 773 N N . GLU A 1 96 ? 5.104 -6.167 -3.559 1.00 96.69 96 GLU A N 1
ATOM 774 C CA . GLU A 1 96 ? 4.277 -6.121 -4.760 1.00 96.69 96 GLU A CA 1
ATOM 775 C C . GLU A 1 96 ? 4.808 -5.039 -5.702 1.00 96.69 96 GLU A C 1
ATOM 777 O O . GLU A 1 96 ? 5.050 -3.900 -5.295 1.00 96.69 96 GLU A O 1
ATOM 782 N N . VAL A 1 97 ? 4.975 -5.394 -6.971 1.00 98.06 97 VAL A N 1
ATOM 783 C CA . VAL A 1 97 ? 5.216 -4.461 -8.067 1.00 98.06 97 VAL A CA 1
ATOM 784 C C . VAL A 1 97 ? 3.941 -4.396 -8.882 1.00 98.06 97 VAL A C 1
ATOM 786 O O . VAL A 1 97 ? 3.586 -5.349 -9.575 1.00 98.06 97 VAL A O 1
ATOM 789 N N . MET A 1 98 ? 3.237 -3.279 -8.753 1.00 97.75 98 MET A N 1
ATOM 790 C CA . MET A 1 98 ? 2.045 -3.004 -9.540 1.00 97.75 98 MET A CA 1
ATOM 791 C C . MET A 1 98 ? 2.488 -2.426 -10.875 1.00 97.75 98 MET A C 1
ATOM 793 O O . MET A 1 98 ? 3.244 -1.451 -10.899 1.00 97.75 98 MET A O 1
ATOM 797 N N . VAL A 1 99 ? 2.018 -3.017 -11.968 1.00 97.94 99 VAL A N 1
ATOM 798 C CA . VAL A 1 99 ? 2.295 -2.546 -13.323 1.00 97.94 99 VAL A CA 1
ATOM 799 C C . VAL A 1 99 ? 1.002 -2.320 -14.091 1.00 97.94 99 VAL A C 1
ATOM 801 O O . VAL A 1 99 ? 0.083 -3.131 -14.012 1.00 97.94 99 VAL A O 1
ATOM 804 N N . TRP A 1 100 ? 0.927 -1.212 -14.823 1.00 97.75 100 TRP A N 1
ATOM 805 C CA . TRP A 1 100 ? -0.216 -0.860 -15.671 1.00 97.75 100 TRP A CA 1
ATOM 806 C C . TRP A 1 100 ? 0.265 -0.335 -17.029 1.00 97.75 100 TRP A C 1
ATOM 808 O O . TRP A 1 100 ? 1.406 0.141 -17.120 1.00 97.75 100 TRP A O 1
ATOM 818 N N . PRO A 1 101 ? -0.549 -0.459 -18.096 1.00 97.69 101 PRO A N 1
ATOM 819 C CA . PRO A 1 101 ? -0.098 -0.176 -19.452 1.00 97.69 101 PRO A CA 1
ATOM 820 C C . PRO A 1 101 ? 0.432 1.250 -19.596 1.00 97.69 101 PRO A C 1
ATOM 822 O O . PRO A 1 101 ? -0.198 2.213 -19.155 1.00 97.69 101 PRO A O 1
ATOM 825 N N . TYR A 1 102 ? 1.588 1.386 -20.244 1.00 97.38 102 TYR A N 1
ATOM 826 C CA . TYR A 1 102 ? 2.184 2.678 -20.577 1.00 97.38 102 TYR A CA 1
ATOM 827 C C . TYR A 1 102 ? 2.896 2.621 -21.938 1.00 97.38 102 TYR A C 1
ATOM 829 O O . TYR A 1 102 ? 4.044 3.030 -22.101 1.00 97.38 102 TYR A O 1
ATOM 837 N N . GLU A 1 103 ? 2.194 2.098 -22.946 1.00 96.88 103 GLU A N 1
ATOM 838 C CA . GLU A 1 103 ? 2.729 1.868 -24.301 1.00 96.88 103 GLU A CA 1
ATOM 839 C C . GLU A 1 103 ? 3.201 3.145 -25.006 1.00 96.88 103 GLU A C 1
ATOM 841 O O . GLU A 1 103 ? 4.170 3.146 -25.771 1.00 96.88 103 GLU A O 1
ATOM 846 N N . TYR A 1 104 ? 2.565 4.267 -24.684 1.00 95.88 104 TYR A N 1
ATOM 847 C CA . TYR A 1 104 ? 2.876 5.580 -25.235 1.00 95.88 104 TYR A CA 1
ATOM 848 C C . TYR A 1 104 ? 4.062 6.280 -24.548 1.00 95.88 104 TYR A C 1
ATOM 850 O O . TYR A 1 104 ? 4.295 7.459 -24.816 1.00 95.88 104 TYR A O 1
ATOM 858 N N . ALA A 1 105 ? 4.811 5.596 -23.670 1.00 95.69 105 ALA A N 1
ATOM 859 C CA . ALA A 1 105 ? 5.962 6.183 -22.988 1.00 95.69 105 ALA A CA 1
ATOM 860 C C . ALA A 1 105 ? 6.975 6.766 -24.001 1.00 95.69 105 ALA A C 1
ATOM 862 O O . ALA A 1 105 ? 7.498 6.013 -24.838 1.00 95.69 105 ALA A O 1
ATOM 863 N N . PRO A 1 106 ? 7.246 8.089 -23.945 1.00 95.06 106 PRO A N 1
ATOM 864 C CA . PRO A 1 106 ? 8.088 8.775 -24.927 1.00 95.06 106 PRO A CA 1
ATOM 865 C C . PRO A 1 106 ? 9.584 8.561 -24.674 1.00 95.06 106 PRO A C 1
ATOM 867 O O . PRO A 1 106 ? 10.391 8.636 -25.597 1.00 95.06 106 PRO A O 1
ATOM 870 N N . ASP A 1 107 ? 9.964 8.308 -23.423 1.00 96.50 107 ASP A N 1
ATOM 871 C CA . ASP A 1 107 ? 11.344 8.048 -23.042 1.00 96.50 107 ASP A CA 1
ATOM 872 C C . ASP A 1 107 ? 11.703 6.568 -23.203 1.00 96.50 107 ASP A C 1
ATOM 874 O O . ASP A 1 107 ? 10.856 5.677 -23.128 1.00 96.50 107 ASP A O 1
ATOM 878 N N . ARG A 1 108 ? 13.002 6.299 -23.368 1.00 95.56 108 ARG A N 1
ATOM 879 C CA . ARG A 1 108 ? 13.536 4.936 -23.444 1.00 95.56 108 ARG A CA 1
ATOM 880 C C . ARG A 1 108 ? 13.142 4.121 -22.206 1.00 95.56 108 ARG A C 1
ATOM 882 O O . ARG A 1 108 ? 13.381 4.557 -21.079 1.00 95.56 108 ARG A O 1
ATOM 889 N N . SER A 1 109 ? 12.614 2.921 -22.439 1.00 97.69 109 SER A N 1
ATOM 890 C CA . SER A 1 109 ? 12.296 1.960 -21.386 1.00 97.69 109 SER A CA 1
ATOM 891 C C . SER A 1 109 ? 13.550 1.361 -20.750 1.00 97.69 109 SER A C 1
ATOM 893 O O . SER A 1 109 ? 14.576 1.173 -21.413 1.00 97.69 109 SER A O 1
ATOM 895 N N . ILE A 1 110 ? 13.446 1.019 -19.469 1.00 98.25 110 ILE A N 1
ATOM 896 C CA . ILE A 1 110 ? 14.395 0.128 -18.792 1.00 98.25 110 ILE A CA 1
ATOM 897 C C . ILE A 1 110 ? 13.885 -1.311 -18.879 1.00 98.25 110 ILE A C 1
ATOM 899 O O . ILE A 1 110 ? 12.681 -1.542 -18.819 1.00 98.25 110 ILE A O 1
ATOM 903 N N . PHE A 1 111 ? 14.783 -2.279 -19.021 1.00 98.31 111 PHE A N 1
ATOM 904 C CA . PHE A 1 111 ? 14.404 -3.676 -19.239 1.00 98.31 111 PHE A CA 1
ATOM 905 C C . PHE A 1 111 ? 14.256 -4.418 -17.919 1.00 98.31 111 PHE A C 1
ATOM 907 O O . PHE A 1 111 ? 15.170 -4.402 -17.091 1.00 98.31 111 PHE A O 1
ATOM 914 N N . TRP A 1 112 ? 13.111 -5.067 -17.727 1.00 98.12 112 TRP A N 1
ATOM 915 C CA . TRP A 1 112 ? 12.862 -5.893 -16.556 1.00 98.12 112 TRP A CA 1
ATOM 916 C C . TRP A 1 112 ? 13.869 -7.041 -16.477 1.00 98.12 112 TRP A C 1
ATOM 918 O O . TRP A 1 112 ? 14.030 -7.778 -17.451 1.00 98.12 112 TRP A O 1
ATOM 928 N N . PRO A 1 113 ? 14.576 -7.203 -15.348 1.00 97.88 113 PRO A N 1
ATOM 929 C CA . PRO A 1 113 ? 15.552 -8.268 -15.215 1.00 97.88 113 PRO A CA 1
ATOM 930 C C . PRO A 1 113 ? 14.931 -9.659 -15.360 1.00 97.88 113 PRO A C 1
ATOM 932 O O . PRO A 1 113 ? 14.013 -10.002 -14.623 1.00 97.88 113 PRO A O 1
ATOM 935 N N . GLU A 1 114 ? 15.516 -10.502 -16.211 1.00 95.50 114 GLU A N 1
ATOM 936 C CA . GLU A 1 114 ? 15.037 -11.874 -16.469 1.00 95.50 114 GLU A CA 1
ATOM 937 C C . GLU A 1 114 ? 14.992 -12.765 -15.218 1.00 95.50 114 GLU A C 1
ATOM 939 O O . GLU A 1 114 ? 14.216 -13.713 -15.146 1.00 95.50 114 GLU A O 1
ATOM 944 N N . ARG A 1 115 ? 15.814 -12.458 -14.204 1.00 96.06 115 ARG A N 1
ATOM 945 C CA . ARG A 1 115 ? 15.802 -13.173 -12.916 1.00 96.06 115 ARG A CA 1
ATOM 946 C C . ARG A 1 115 ? 14.525 -12.933 -12.103 1.00 96.06 115 ARG A C 1
ATOM 948 O O . ARG A 1 115 ? 14.275 -13.665 -11.149 1.00 96.06 115 ARG A O 1
ATOM 955 N N . TRP A 1 116 ? 13.779 -11.869 -12.399 1.00 97.94 116 TRP A N 1
ATOM 956 C CA . TRP A 1 116 ? 12.524 -11.561 -11.726 1.00 97.94 116 TRP A CA 1
ATOM 957 C C . TRP A 1 116 ? 11.346 -12.167 -12.500 1.00 97.94 116 TRP A C 1
ATOM 959 O O . TRP A 1 116 ? 11.394 -12.252 -13.726 1.00 97.94 116 TRP A O 1
ATOM 969 N N . PRO A 1 117 ? 10.263 -12.572 -11.814 1.00 97.62 117 PRO A N 1
ATOM 970 C CA . PRO A 1 117 ? 9.053 -13.063 -12.463 1.00 97.62 117 PRO A CA 1
ATOM 971 C C . PRO A 1 117 ? 8.513 -12.067 -13.503 1.00 97.62 117 PRO A C 1
ATOM 973 O O . PRO A 1 117 ? 8.411 -10.873 -13.221 1.00 97.62 117 PRO A O 1
ATOM 976 N N . GLY A 1 118 ? 8.175 -12.563 -14.695 1.00 96.75 118 GLY A N 1
ATOM 977 C CA . GLY A 1 118 ? 7.486 -11.805 -15.748 1.00 96.75 118 GLY A CA 1
ATOM 978 C C . GLY A 1 118 ? 5.958 -11.860 -15.618 1.00 96.75 118 GLY A C 1
ATOM 979 O O . GLY A 1 118 ? 5.411 -12.337 -14.617 1.00 96.75 118 GLY A O 1
ATOM 980 N N . LEU A 1 119 ? 5.240 -11.430 -16.658 1.00 96.56 119 LEU A N 1
ATOM 981 C CA . LEU A 1 119 ? 3.769 -11.368 -16.651 1.00 96.56 119 LEU A CA 1
ATOM 982 C C . LEU A 1 119 ? 3.118 -12.754 -16.689 1.00 96.56 119 LEU A C 1
ATOM 984 O O . LEU A 1 119 ? 1.993 -12.934 -16.226 1.00 96.56 119 LEU A O 1
ATOM 988 N N . LYS A 1 120 ? 3.834 -13.739 -17.239 1.00 95.56 120 LYS A N 1
ATOM 989 C CA . LYS A 1 120 ? 3.378 -15.133 -17.373 1.00 95.56 120 LYS A CA 1
ATOM 990 C C . LYS A 1 120 ? 3.793 -16.033 -16.205 1.00 95.56 120 LYS A C 1
ATOM 992 O O . LYS A 1 120 ? 3.526 -17.233 -16.241 1.00 95.56 120 LYS A O 1
ATOM 997 N N . ALA A 1 121 ? 4.477 -15.496 -15.194 1.00 96.06 121 ALA A N 1
ATOM 998 C CA . ALA A 1 121 ? 4.888 -16.291 -14.043 1.00 96.06 121 ALA A CA 1
ATOM 999 C C . ALA A 1 121 ? 3.661 -16.741 -13.222 1.00 96.06 121 ALA A C 1
ATOM 1001 O O . ALA A 1 121 ? 2.742 -15.944 -13.037 1.00 96.06 121 ALA A O 1
ATOM 1002 N N . PRO A 1 122 ? 3.646 -17.964 -12.656 1.00 94.81 122 PRO A N 1
ATOM 1003 C CA . PRO A 1 122 ? 2.512 -18.457 -11.862 1.00 94.81 122 PRO A CA 1
ATOM 1004 C C . PRO A 1 122 ? 2.177 -17.605 -10.631 1.00 94.81 122 PRO A C 1
ATOM 1006 O O . PRO A 1 122 ? 1.067 -17.668 -10.114 1.00 94.81 122 PRO A O 1
ATOM 1009 N N . THR A 1 123 ? 3.147 -16.836 -10.135 1.00 92.81 123 THR A N 1
ATOM 1010 C CA . THR A 1 123 ? 2.982 -15.938 -8.989 1.00 92.81 123 THR A CA 1
ATOM 1011 C C . THR A 1 123 ? 2.455 -14.560 -9.377 1.00 92.81 123 THR A C 1
ATOM 1013 O O . THR A 1 123 ? 2.091 -13.798 -8.487 1.00 92.81 123 THR A O 1
ATOM 1016 N N . THR A 1 124 ? 2.408 -14.218 -10.666 1.00 96.19 124 THR A N 1
ATOM 1017 C CA . THR A 1 124 ? 1.906 -12.924 -11.135 1.00 96.19 124 THR A CA 1
ATOM 1018 C C . THR A 1 124 ? 0.383 -12.953 -11.211 1.00 96.19 124 THR A C 1
ATOM 1020 O O . THR A 1 124 ? -0.210 -13.846 -11.817 1.00 96.19 124 THR A O 1
ATOM 1023 N N . ARG A 1 125 ? -0.271 -11.956 -10.607 1.00 94.62 125 ARG A N 1
ATOM 1024 C CA . ARG A 1 125 ? -1.733 -11.812 -10.634 1.00 94.62 125 ARG A CA 1
ATOM 1025 C C . ARG A 1 125 ? -2.132 -10.762 -11.662 1.00 94.62 125 ARG A C 1
ATOM 1027 O O . ARG A 1 125 ? -1.603 -9.658 -11.635 1.00 94.62 125 ARG A O 1
ATOM 1034 N N . LYS A 1 126 ? -3.098 -11.084 -12.520 1.00 94.19 126 LYS A N 1
ATOM 1035 C CA . LYS A 1 126 ? -3.722 -10.131 -13.445 1.00 94.19 126 LYS A CA 1
ATOM 1036 C C . LYS A 1 126 ? -4.939 -9.466 -12.793 1.00 94.19 126 LYS A C 1
ATOM 1038 O O . LYS A 1 126 ? -5.732 -10.161 -12.160 1.00 94.19 126 LYS A O 1
ATOM 1043 N N . ASP A 1 127 ? -5.083 -8.158 -12.978 1.00 88.75 127 ASP A N 1
ATOM 1044 C CA . ASP A 1 127 ? -6.232 -7.359 -12.541 1.00 88.75 127 ASP A CA 1
ATOM 1045 C C . ASP A 1 127 ? -6.611 -6.352 -13.640 1.00 88.75 127 ASP A C 1
ATOM 1047 O O . ASP A 1 127 ? -5.935 -5.342 -13.848 1.00 88.75 127 ASP A O 1
ATOM 1051 N N . GLY A 1 128 ? -7.649 -6.673 -14.418 1.00 91.81 128 GLY A N 1
ATOM 1052 C CA . GLY A 1 128 ? -7.968 -5.944 -15.648 1.00 91.81 128 GLY A CA 1
ATOM 1053 C C . GLY A 1 128 ? -6.789 -5.954 -16.627 1.00 91.81 128 GLY A C 1
ATOM 1054 O O . GLY A 1 128 ? -6.275 -7.021 -16.968 1.00 91.81 128 GLY A O 1
ATOM 1055 N N . ASP A 1 129 ? -6.346 -4.768 -17.049 1.00 94.12 129 ASP A N 1
ATOM 1056 C CA . ASP A 1 129 ? -5.152 -4.585 -17.888 1.00 94.12 129 ASP A CA 1
ATOM 1057 C C . ASP A 1 129 ? -3.860 -4.391 -17.077 1.00 94.12 129 ASP A C 1
ATOM 1059 O O . ASP A 1 129 ? -2.789 -4.212 -17.651 1.00 94.12 129 ASP A O 1
ATOM 1063 N N . SER A 1 130 ? -3.947 -4.426 -15.746 1.00 96.25 130 SER A N 1
ATOM 1064 C CA . SER A 1 130 ? -2.812 -4.291 -14.832 1.00 96.25 130 SER A CA 1
ATOM 1065 C C . SER A 1 130 ? -2.363 -5.649 -14.288 1.00 96.25 130 SER A C 1
ATOM 1067 O O . SER A 1 130 ? -3.080 -6.652 -14.361 1.00 96.25 130 SER A O 1
ATOM 1069 N N . TYR A 1 131 ? -1.164 -5.683 -13.712 1.00 96.81 131 TYR A N 1
ATOM 1070 C CA . TYR A 1 131 ? -0.612 -6.871 -13.070 1.00 96.81 131 TYR A CA 1
ATOM 1071 C C . TYR A 1 131 ? 0.037 -6.537 -11.723 1.00 96.81 131 TYR A C 1
ATOM 1073 O O . TYR A 1 131 ? 0.626 -5.472 -11.539 1.00 96.81 131 TYR A O 1
ATOM 1081 N N . SER A 1 132 ? -0.030 -7.492 -10.799 1.00 96.56 132 SER A N 1
ATOM 1082 C CA . SER A 1 132 ? 0.728 -7.525 -9.549 1.00 96.56 132 SER A CA 1
ATOM 1083 C C . SER A 1 132 ? 1.813 -8.596 -9.660 1.00 96.56 132 SER A C 1
ATOM 1085 O O . SER A 1 132 ? 1.503 -9.790 -9.723 1.00 96.56 132 SER A O 1
ATOM 1087 N N . ILE A 1 133 ? 3.080 -8.184 -9.664 1.00 97.75 133 ILE A N 1
ATOM 1088 C CA . ILE A 1 133 ? 4.242 -9.082 -9.647 1.00 97.75 133 ILE A CA 1
ATOM 1089 C C . ILE A 1 133 ? 4.803 -9.116 -8.224 1.00 97.75 133 ILE A C 1
ATOM 1091 O O . ILE A 1 133 ? 5.088 -8.072 -7.645 1.00 97.75 133 ILE A O 1
ATOM 1095 N N . PHE A 1 134 ? 4.992 -10.305 -7.653 1.00 96.38 134 PHE A N 1
ATOM 1096 C CA . PHE A 1 134 ? 5.479 -10.452 -6.279 1.00 96.38 134 PHE A CA 1
ATOM 1097 C C . PHE A 1 134 ? 6.944 -10.884 -6.253 1.00 96.38 134 PHE A C 1
ATOM 1099 O O . PHE A 1 134 ? 7.299 -11.926 -6.807 1.00 96.38 134 PHE A O 1
ATOM 1106 N N . LEU A 1 135 ? 7.787 -10.099 -5.577 1.00 97.44 135 LEU A N 1
ATOM 1107 C CA . LEU A 1 135 ? 9.205 -10.403 -5.360 1.00 97.44 135 LEU A CA 1
ATOM 1108 C C . LEU A 1 135 ? 9.468 -10.697 -3.883 1.00 97.44 135 LEU A C 1
ATOM 1110 O O . LEU A 1 135 ? 8.828 -10.079 -3.033 1.00 97.44 135 LEU A O 1
ATOM 1114 N N . PRO A 1 136 ? 10.436 -11.562 -3.534 1.00 97.00 136 PRO A N 1
ATOM 1115 C CA . PRO A 1 136 ? 10.911 -11.670 -2.161 1.00 97.00 136 PRO A CA 1
ATOM 1116 C C . PRO A 1 136 ? 11.345 -10.304 -1.630 1.00 97.00 136 PRO A C 1
ATOM 1118 O O . PRO A 1 136 ? 12.010 -9.537 -2.323 1.00 97.00 136 PRO A O 1
ATOM 1121 N N . SER A 1 137 ? 11.028 -10.004 -0.375 1.00 96.12 137 SER A N 1
ATOM 1122 C CA . SER A 1 137 ? 11.372 -8.708 0.218 1.00 96.12 137 SER A CA 1
ATOM 1123 C C . SER A 1 137 ? 12.874 -8.417 0.300 1.00 96.12 137 SER A C 1
ATOM 1125 O O . SER A 1 137 ? 13.267 -7.254 0.392 1.00 96.12 137 SER A O 1
ATOM 1127 N N . SER A 1 138 ? 13.719 -9.446 0.204 1.00 96.81 138 SER A N 1
ATOM 1128 C CA . SER A 1 138 ? 15.169 -9.302 0.035 1.00 96.81 138 SER A CA 1
ATOM 1129 C C . SER A 1 138 ? 15.563 -8.588 -1.265 1.00 96.81 138 SER A C 1
ATOM 1131 O O . SER A 1 138 ? 16.621 -7.969 -1.308 1.00 96.81 138 SER A O 1
ATOM 1133 N N . GLU A 1 139 ? 14.718 -8.621 -2.300 1.00 97.88 139 GLU A N 1
ATOM 1134 C CA . GLU A 1 139 ? 14.943 -7.933 -3.579 1.00 97.88 139 GLU A CA 1
ATOM 1135 C C . GLU A 1 139 ? 14.579 -6.445 -3.527 1.00 97.88 139 GLU A C 1
ATOM 1137 O O . GLU A 1 139 ? 14.926 -5.702 -4.444 1.00 97.88 139 GLU A O 1
ATOM 1142 N N . LEU A 1 140 ? 13.907 -5.969 -2.470 1.00 97.38 140 LEU A N 1
ATOM 1143 C CA . LEU A 1 140 ? 13.426 -4.587 -2.388 1.00 97.38 140 LEU A CA 1
ATOM 1144 C C . LEU A 1 140 ? 14.526 -3.530 -2.634 1.00 97.38 140 LEU A C 1
ATOM 1146 O O . LEU A 1 140 ? 14.251 -2.573 -3.363 1.00 97.38 140 LEU A O 1
ATOM 1150 N N . PRO A 1 141 ? 15.759 -3.651 -2.097 1.00 97.62 141 PRO A N 1
ATOM 1151 C CA . PRO A 1 141 ? 16.830 -2.705 -2.411 1.00 97.62 141 PRO A CA 1
ATOM 1152 C C . PRO A 1 141 ? 17.203 -2.699 -3.901 1.00 97.62 141 PRO A C 1
ATOM 1154 O O . PRO A 1 141 ? 17.326 -1.628 -4.495 1.00 97.62 141 PRO A O 1
ATOM 1157 N N . ALA A 1 142 ? 17.323 -3.878 -4.519 1.00 98.31 142 ALA A N 1
ATOM 1158 C CA . ALA A 1 142 ? 17.648 -4.015 -5.938 1.00 98.31 142 ALA A CA 1
ATOM 1159 C C . ALA A 1 142 ? 16.513 -3.494 -6.835 1.00 98.31 142 ALA A C 1
ATOM 1161 O O . ALA A 1 142 ? 16.772 -2.808 -7.822 1.00 98.31 142 ALA A O 1
ATOM 1162 N N . LEU A 1 143 ? 15.258 -3.756 -6.460 1.00 98.25 143 LEU A N 1
ATOM 1163 C CA . LEU A 1 143 ? 14.066 -3.236 -7.126 1.00 98.25 143 LEU A CA 1
ATOM 1164 C C . LEU A 1 143 ? 14.006 -1.707 -7.087 1.00 98.25 143 LEU A C 1
ATOM 1166 O O . LEU A 1 143 ? 13.775 -1.075 -8.117 1.00 98.25 143 LEU A O 1
ATOM 1170 N N . LYS A 1 144 ? 14.253 -1.100 -5.919 1.00 98.19 144 LYS A N 1
ATOM 1171 C CA . LYS A 1 144 ? 14.305 0.364 -5.785 1.00 98.19 144 LYS A CA 1
ATOM 1172 C C . LYS A 1 144 ? 15.410 0.967 -6.644 1.00 98.19 144 LYS A C 1
ATOM 1174 O O . LYS A 1 144 ? 15.154 1.937 -7.351 1.00 98.19 144 LYS A O 1
ATOM 1179 N N . ALA A 1 145 ? 16.609 0.384 -6.606 1.00 98.31 145 ALA A N 1
ATOM 1180 C CA . ALA A 1 145 ? 17.731 0.841 -7.421 1.00 98.31 145 ALA A CA 1
ATOM 1181 C C . ALA A 1 145 ? 17.410 0.747 -8.920 1.00 98.31 145 ALA A C 1
ATOM 1183 O O . ALA A 1 145 ? 17.638 1.702 -9.653 1.00 98.31 145 ALA A O 1
ATOM 1184 N N . PHE A 1 146 ? 16.812 -0.364 -9.359 1.00 98.31 146 PHE A N 1
ATOM 1185 C CA . PHE A 1 146 ? 16.367 -0.553 -10.737 1.00 98.31 146 PHE A CA 1
ATOM 1186 C C . PHE A 1 146 ? 15.342 0.505 -11.165 1.00 98.31 146 PHE A C 1
ATOM 1188 O O . PHE A 1 146 ? 15.567 1.207 -12.150 1.00 98.31 146 PHE A O 1
ATOM 1195 N N . LEU A 1 147 ? 14.251 0.676 -10.409 1.00 97.50 147 LEU A N 1
ATOM 1196 C CA . LEU A 1 147 ? 13.204 1.643 -10.753 1.00 97.50 147 LEU A CA 1
ATOM 1197 C C . LEU A 1 147 ? 13.698 3.095 -10.700 1.00 97.50 147 LEU A C 1
ATOM 1199 O O . LEU A 1 147 ? 13.195 3.923 -11.454 1.00 97.50 147 LEU A O 1
ATOM 1203 N N . ALA A 1 148 ? 14.708 3.401 -9.882 1.00 97.19 148 ALA A N 1
ATOM 1204 C CA . ALA A 1 148 ? 15.343 4.718 -9.852 1.00 97.19 148 ALA A CA 1
ATOM 1205 C C . ALA A 1 148 ? 16.148 5.043 -11.126 1.00 97.19 148 ALA A C 1
ATOM 1207 O O . ALA A 1 148 ? 16.399 6.212 -11.400 1.00 97.19 148 ALA A O 1
ATOM 1208 N N . THR A 1 149 ? 16.532 4.039 -11.928 1.00 97.12 149 THR A N 1
ATOM 1209 C CA . THR A 1 149 ? 17.166 4.273 -13.243 1.00 97.12 149 THR A CA 1
ATOM 1210 C C . THR A 1 149 ? 16.165 4.676 -14.327 1.00 97.12 149 THR A C 1
ATOM 1212 O O . THR A 1 149 ? 16.563 5.125 -15.405 1.00 97.12 149 THR A O 1
ATOM 1215 N N . ARG A 1 150 ? 14.861 4.521 -14.058 1.00 96.00 150 ARG A N 1
ATOM 1216 C CA . ARG A 1 150 ? 1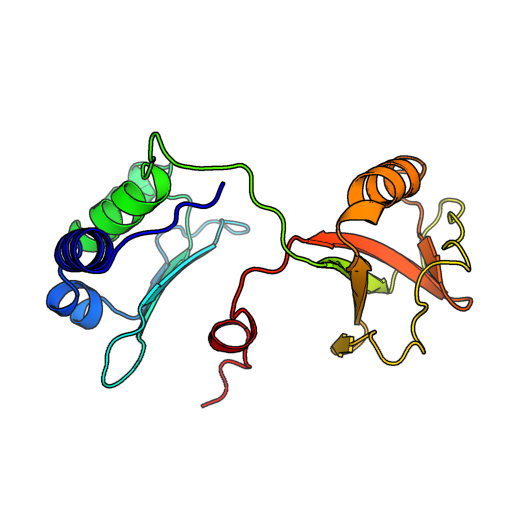3.795 4.904 -14.980 1.00 96.00 150 ARG A CA 1
ATOM 1217 C C . ARG A 1 150 ? 13.763 6.423 -15.105 1.00 96.00 150 ARG A C 1
ATOM 1219 O O . ARG A 1 150 ? 13.712 7.137 -14.107 1.00 96.00 150 ARG A O 1
ATOM 1226 N N . LYS A 1 151 ? 13.726 6.919 -16.340 1.00 95.06 151 LYS A N 1
ATOM 1227 C CA . LYS A 1 151 ? 13.416 8.329 -16.593 1.00 95.06 151 LYS A CA 1
ATOM 1228 C C . LYS A 1 151 ? 12.002 8.656 -16.119 1.00 95.06 151 LYS A C 1
ATOM 1230 O O . LYS A 1 151 ? 11.144 7.779 -16.087 1.00 95.06 151 LYS A O 1
ATOM 1235 N N . GLU A 1 152 ? 11.742 9.925 -15.830 1.00 91.75 152 GLU A N 1
ATOM 1236 C CA . GLU A 1 152 ? 10.436 10.398 -15.352 1.00 91.75 152 GLU A CA 1
ATOM 1237 C C . GLU A 1 152 ? 9.270 9.937 -16.243 1.00 91.75 152 GLU A C 1
ATOM 1239 O O . GLU A 1 152 ? 8.265 9.445 -15.735 1.00 91.75 152 GLU A O 1
ATOM 1244 N N . LYS A 1 153 ? 9.431 10.010 -17.573 1.00 93.81 153 LYS A N 1
ATOM 1245 C CA . LYS A 1 153 ? 8.429 9.552 -18.550 1.00 93.81 153 LYS A CA 1
ATOM 1246 C C . LYS A 1 153 ? 8.791 8.213 -19.202 1.00 93.81 153 LYS A C 1
ATOM 1248 O O . LYS A 1 153 ? 8.199 7.852 -20.218 1.00 93.81 153 LYS A O 1
ATOM 1253 N N . GLY A 1 154 ? 9.768 7.491 -18.654 1.00 95.69 154 GLY A N 1
ATOM 1254 C CA . GLY A 1 154 ? 10.180 6.179 -19.146 1.00 95.69 154 GLY A CA 1
ATOM 1255 C C . GLY A 1 154 ? 9.277 5.067 -18.620 1.00 95.69 154 GLY A C 1
ATOM 1256 O O . GLY A 1 154 ? 8.687 5.187 -17.546 1.00 95.69 154 GLY A O 1
ATOM 1257 N N . ALA A 1 155 ? 9.205 3.963 -19.358 1.00 97.94 155 ALA A N 1
ATOM 1258 C CA . ALA A 1 155 ? 8.516 2.749 -18.934 1.00 97.94 155 ALA A CA 1
ATOM 1259 C C . ALA A 1 155 ? 9.497 1.666 -18.457 1.00 97.94 155 ALA A C 1
ATOM 1261 O O . ALA A 1 155 ? 10.716 1.766 -18.618 1.00 97.94 155 ALA A O 1
ATOM 1262 N N . VAL A 1 156 ? 8.946 0.619 -17.857 1.00 98.31 156 VAL A N 1
ATOM 1263 C CA . VAL A 1 156 ? 9.608 -0.670 -17.663 1.00 98.31 156 VAL A CA 1
ATOM 1264 C C . VAL A 1 156 ? 9.125 -1.600 -18.768 1.00 98.31 156 VAL A C 1
ATOM 1266 O O . VAL A 1 156 ? 7.920 -1.748 -18.955 1.00 98.31 156 VAL A O 1
ATOM 1269 N N . GLU A 1 157 ? 10.039 -2.215 -19.507 1.00 98.31 157 GLU A N 1
ATOM 1270 C CA . GLU A 1 157 ? 9.696 -3.216 -20.513 1.00 98.31 157 GLU A CA 1
ATOM 1271 C C . GLU A 1 157 ? 9.670 -4.611 -19.881 1.00 98.31 157 GLU A C 1
ATOM 1273 O O . GLU A 1 157 ? 10.684 -5.058 -19.342 1.00 98.31 157 GLU A O 1
ATOM 1278 N N . ILE A 1 158 ? 8.513 -5.277 -19.932 1.00 98.19 158 ILE A N 1
ATOM 1279 C CA . ILE A 1 158 ? 8.282 -6.628 -19.397 1.00 98.19 158 ILE A CA 1
ATOM 1280 C C . ILE A 1 158 ? 7.572 -7.436 -20.481 1.00 98.19 158 ILE A C 1
ATOM 1282 O O . ILE A 1 158 ? 6.527 -7.007 -20.971 1.00 98.19 158 ILE A O 1
ATOM 1286 N N . ASP A 1 159 ? 8.131 -8.589 -20.853 1.00 95.31 159 ASP A N 1
ATOM 1287 C CA . ASP A 1 159 ? 7.573 -9.499 -21.865 1.00 95.31 159 ASP A CA 1
ATOM 1288 C C . ASP A 1 159 ? 7.203 -8.797 -23.196 1.00 95.31 159 ASP A C 1
ATOM 1290 O O . ASP A 1 159 ? 6.218 -9.152 -23.841 1.00 95.31 159 ASP A O 1
ATOM 1294 N N . GLY A 1 160 ? 7.992 -7.792 -23.603 1.00 95.25 160 GLY A N 1
ATOM 1295 C CA . GLY A 1 160 ? 7.815 -7.029 -24.849 1.00 95.25 160 GLY A CA 1
ATOM 1296 C C . GLY A 1 160 ? 6.811 -5.871 -24.784 1.00 95.25 160 GLY A C 1
ATOM 1297 O O . GLY A 1 160 ? 6.560 -5.232 -25.802 1.00 95.25 160 GLY A O 1
ATOM 1298 N N . HIS A 1 161 ? 6.255 -5.585 -23.606 1.00 97.44 161 HIS A N 1
ATOM 1299 C CA . HIS A 1 161 ? 5.279 -4.517 -23.380 1.00 97.44 161 HIS A CA 1
ATOM 1300 C C . HIS A 1 161 ? 5.831 -3.435 -22.461 1.00 97.44 161 HIS A C 1
ATOM 1302 O O . HIS A 1 161 ? 6.656 -3.721 -21.586 1.00 97.44 161 HIS A O 1
ATOM 1308 N N . LYS A 1 162 ? 5.355 -2.198 -22.624 1.00 98.31 162 LYS A N 1
ATOM 1309 C CA . LYS A 1 162 ? 5.777 -1.067 -21.791 1.00 98.31 162 LYS A CA 1
ATOM 1310 C C . LYS A 1 162 ? 4.788 -0.804 -20.665 1.00 98.31 162 LYS A C 1
ATOM 1312 O O . LYS A 1 162 ? 3.597 -0.581 -20.885 1.00 98.31 162 LYS A O 1
ATOM 1317 N N . TRP A 1 163 ? 5.330 -0.717 -19.460 1.00 98.31 163 TRP A N 1
ATOM 1318 C CA . TRP A 1 163 ? 4.563 -0.573 -18.238 1.00 98.31 163 TRP A CA 1
ATOM 1319 C C . TRP A 1 163 ? 5.022 0.625 -17.419 1.00 98.31 163 TRP A C 1
ATOM 1321 O O . TRP A 1 163 ? 6.219 0.875 -17.241 1.00 98.31 163 TRP A O 1
ATOM 1331 N N . ALA A 1 164 ? 4.065 1.336 -16.840 1.00 97.69 164 ALA A N 1
ATOM 1332 C CA . ALA A 1 164 ? 4.338 2.080 -15.626 1.00 97.69 164 ALA A CA 1
ATOM 1333 C C . ALA A 1 164 ? 4.431 1.080 -14.466 1.00 97.69 164 ALA A C 1
ATOM 1335 O O . ALA A 1 164 ? 3.814 0.020 -14.501 1.00 97.69 164 ALA A O 1
ATOM 1336 N N . ALA A 1 165 ? 5.241 1.400 -13.460 1.00 97.62 165 ALA A N 1
ATOM 1337 C CA . ALA A 1 165 ? 5.484 0.508 -12.332 1.00 97.62 165 ALA A CA 1
ATOM 1338 C C . ALA A 1 165 ? 5.596 1.285 -11.021 1.00 97.62 165 ALA A C 1
ATOM 1340 O O . ALA A 1 165 ? 6.290 2.312 -10.976 1.00 97.62 165 ALA A O 1
ATOM 1341 N N . SER A 1 166 ? 4.977 0.761 -9.964 1.00 96.69 166 SER A N 1
ATOM 1342 C CA . SER A 1 166 ? 5.123 1.226 -8.583 1.00 96.69 166 SER A CA 1
ATOM 1343 C C . SER A 1 166 ? 5.335 0.051 -7.628 1.00 96.69 166 SER A C 1
ATOM 1345 O O . SER A 1 166 ? 4.993 -1.091 -7.927 1.00 96.69 166 SER A O 1
ATOM 1347 N N . ILE A 1 167 ? 5.946 0.334 -6.476 1.00 97.25 167 ILE A N 1
ATOM 1348 C CA . ILE A 1 167 ? 6.160 -0.650 -5.412 1.00 97.25 167 ILE A CA 1
ATOM 1349 C C . ILE A 1 167 ? 5.107 -0.431 -4.331 1.00 97.25 167 ILE A C 1
ATOM 1351 O O . ILE A 1 167 ? 4.922 0.699 -3.871 1.00 97.25 167 ILE A O 1
ATOM 1355 N N . ARG A 1 168 ? 4.510 -1.519 -3.852 1.00 93.81 168 ARG A N 1
ATOM 1356 C CA . ARG A 1 168 ? 3.675 -1.550 -2.653 1.00 93.81 168 ARG A CA 1
ATOM 1357 C C . ARG A 1 168 ? 4.158 -2.637 -1.692 1.00 93.81 168 ARG A C 1
ATOM 1359 O O . ARG A 1 168 ? 4.729 -3.652 -2.089 1.00 93.81 168 ARG A O 1
ATOM 1366 N N . LEU A 1 169 ? 3.945 -2.408 -0.399 1.00 92.62 169 LEU A N 1
ATOM 1367 C CA . LEU A 1 169 ? 4.140 -3.417 0.638 1.00 92.62 169 LEU A CA 1
ATOM 1368 C C . LEU A 1 169 ? 2.776 -4.037 0.965 1.00 92.62 169 LEU A C 1
ATOM 1370 O O . LEU A 1 169 ? 1.952 -3.331 1.548 1.00 92.62 169 LEU A O 1
ATOM 1374 N N . PRO A 1 170 ? 2.514 -5.302 0.594 1.00 89.88 170 PRO A N 1
ATOM 1375 C CA . PRO A 1 170 ? 1.245 -5.935 0.913 1.00 89.88 170 PRO A CA 1
ATOM 1376 C C . PRO A 1 170 ? 1.113 -6.136 2.426 1.00 89.88 170 PRO A C 1
ATOM 1378 O O . PRO A 1 170 ? 1.997 -6.698 3.083 1.00 89.88 170 PRO A O 1
ATOM 1381 N N . PHE A 1 171 ? 0.003 -5.675 2.992 1.00 85.44 171 PHE A N 1
ATOM 1382 C CA . PHE A 1 171 ? -0.363 -5.921 4.378 1.00 85.44 171 PHE A CA 1
ATOM 1383 C C . PHE A 1 171 ? -0.852 -7.365 4.587 1.00 85.44 171 PHE A C 1
ATOM 1385 O O . PHE A 1 171 ? -1.457 -7.975 3.698 1.00 85.44 171 PHE A O 1
ATOM 1392 N N . PRO A 1 172 ? -0.640 -7.938 5.787 1.00 79.81 172 PRO A N 1
ATOM 1393 C CA . PRO A 1 172 ? -1.230 -9.219 6.143 1.00 79.81 172 PRO A CA 1
ATOM 1394 C C . PRO A 1 172 ? -2.751 -9.185 5.977 1.00 79.81 172 PRO A C 1
ATOM 1396 O O . PRO A 1 172 ? -3.400 -8.207 6.341 1.00 79.81 172 PRO A O 1
ATOM 1399 N N . HIS A 1 173 ? -3.314 -10.277 5.459 1.00 76.94 173 HIS A N 1
ATOM 1400 C CA . HIS A 1 173 ? -4.757 -10.439 5.258 1.00 76.94 173 HIS A CA 1
ATOM 1401 C C . HIS A 1 173 ? -5.411 -9.398 4.331 1.00 76.94 173 HIS A C 1
ATOM 1403 O O . HIS A 1 173 ? -6.619 -9.184 4.409 1.00 76.94 173 HIS A O 1
ATOM 1409 N N . GLU A 1 174 ? -4.647 -8.799 3.411 1.00 76.62 174 GLU A N 1
ATOM 1410 C CA . GLU A 1 174 ? -5.168 -7.861 2.408 1.00 76.62 174 GLU A CA 1
ATOM 1411 C C . GLU A 1 174 ? -6.369 -8.373 1.629 1.00 76.62 174 GLU A C 1
ATOM 1413 O O . GLU A 1 174 ? -7.306 -7.619 1.378 1.00 76.62 174 GLU A O 1
ATOM 1418 N N . ALA A 1 175 ? -6.390 -9.665 1.307 1.00 71.56 175 ALA A N 1
ATOM 1419 C CA . ALA A 1 175 ? -7.512 -10.290 0.619 1.00 71.56 175 ALA A CA 1
ATOM 1420 C C . ALA A 1 175 ? -8.854 -10.106 1.352 1.00 71.56 175 ALA A C 1
ATOM 1422 O O . ALA A 1 175 ? -9.890 -10.097 0.701 1.00 71.56 175 ALA A O 1
ATOM 1423 N N . LEU A 1 176 ? -8.856 -9.925 2.679 1.00 70.81 176 LEU A N 1
ATOM 1424 C CA . LEU A 1 176 ? -10.095 -9.728 3.431 1.00 70.81 176 LEU A CA 1
ATOM 1425 C C . LEU A 1 176 ? -10.714 -8.340 3.204 1.00 70.81 176 LEU A C 1
ATOM 1427 O O . LEU A 1 176 ? -11.923 -8.186 3.340 1.00 70.81 176 LEU A O 1
ATOM 1431 N N . TRP A 1 177 ? -9.908 -7.331 2.866 1.00 68.19 177 TRP A N 1
ATOM 1432 C CA . TRP A 1 177 ? -10.366 -5.941 2.744 1.00 68.19 177 TRP A CA 1
ATOM 1433 C C . TRP A 1 177 ? -10.210 -5.331 1.351 1.00 68.19 177 TRP A C 1
ATOM 1435 O O . TRP A 1 177 ? -10.800 -4.293 1.065 1.00 68.19 177 TRP A O 1
ATOM 1445 N N . THR A 1 178 ? -9.456 -6.000 0.480 1.00 68.38 178 THR A N 1
ATOM 1446 C CA . THR A 1 178 ? -9.328 -5.688 -0.952 1.00 68.38 178 THR A CA 1
ATOM 1447 C C . THR A 1 178 ? -10.200 -6.579 -1.833 1.00 68.38 178 THR A C 1
ATOM 1449 O O . THR A 1 178 ? -10.249 -6.357 -3.042 1.00 68.38 178 THR A O 1
ATOM 1452 N N . ALA A 1 179 ? -10.896 -7.574 -1.260 1.00 56.62 179 ALA A N 1
ATOM 1453 C CA . ALA A 1 179 ? -11.919 -8.315 -1.989 1.00 56.62 179 ALA A CA 1
ATOM 1454 C C . ALA A 1 179 ? -12.913 -7.326 -2.622 1.00 56.62 179 ALA A C 1
ATOM 1456 O O . ALA A 1 179 ? -13.195 -6.286 -2.010 1.00 56.62 179 ALA A O 1
ATOM 1457 N N . PRO A 1 180 ? -13.436 -7.618 -3.829 1.00 47.84 180 PRO A N 1
ATOM 1458 C CA . PRO A 1 180 ? -14.420 -6.763 -4.469 1.00 47.84 180 PRO A CA 1
ATOM 1459 C C . PRO A 1 180 ? -15.496 -6.386 -3.454 1.00 47.84 180 PRO A C 1
ATOM 1461 O O . PRO A 1 180 ? -16.031 -7.256 -2.763 1.00 47.84 180 PRO A O 1
ATOM 1464 N N . LYS A 1 181 ? -15.820 -5.091 -3.357 1.00 43.56 181 LYS A N 1
ATOM 1465 C CA . LYS A 1 181 ? -16.980 -4.596 -2.599 1.00 43.56 181 LYS A CA 1
ATOM 1466 C C . LYS A 1 181 ? -18.275 -4.999 -3.325 1.00 43.56 181 LYS A C 1
ATOM 1468 O O . LYS A 1 181 ? -19.134 -4.166 -3.587 1.00 43.56 181 LYS A O 1
ATOM 1473 N N . THR A 1 182 ? -18.385 -6.256 -3.733 1.00 35.31 182 THR A N 1
ATOM 1474 C CA . THR A 1 182 ? -19.575 -6.841 -4.331 1.00 35.31 182 THR A CA 1
ATOM 1475 C C . THR A 1 182 ? -20.482 -7.275 -3.193 1.00 35.31 182 THR A C 1
ATOM 1477 O O . THR A 1 182 ? -20.195 -8.248 -2.493 1.00 35.31 182 THR A O 1
ATOM 1480 N N . ARG A 1 183 ? -21.549 -6.501 -2.993 1.00 33.12 183 ARG A N 1
ATOM 1481 C CA . ARG A 1 183 ? -22.842 -7.092 -2.652 1.00 33.12 183 ARG A CA 1
ATOM 1482 C C . ARG A 1 183 ? -23.399 -7.788 -3.884 1.00 33.12 183 ARG A C 1
ATOM 1484 O O . ARG A 1 183 ? -23.158 -7.255 -4.990 1.00 33.12 183 ARG A O 1
#

Radius of gyration: 20.21 Å; chains: 1; bounding box: 41×40×53 Å

Sequence (183 aa):
MSTKFDGRQLKTFFDAFDRRELRNLSGRYEADDATDQPGNDLLIYDRDTPFYISVYGSLENQSVRLKLPEAVVVSFDRLIKFSSSNARAWLPSVVEVMVWPYEYAPDRSIFWPERWPGLKAPTTRKDGDSYSIFLPSSELPALKAFLATRKEKGAVEIDGHKWAASIRLPFPHEALWTAPKTR

Secondary structure (DSSP, 8-state):
-B----HHHHHHHHHTS-HHHHHHT-EEEE---STTPPEEEEEE--SS--EEEEEES-TTSHHHHTTS-HHHHHHHHHHHT---TT-B----SEEEEEEEE-TT--EEEEEPPTTS--TTSTTPEEETTEEEEEEEGGGHHHHHHHHHTS-TTEEEEETTEEEEEEEE-PPTTTHHHHS----

Foldseek 3Di:
DDDDDDPVRVVVLVVVAPVVVVQVVFDEAALDPDPPFDKDKDWDDDPPDITIYIYGHDLVDPSSVVSGDPSVNVVVCCVVPDDDPRDDDDAPQKKKKKKAADQVQPDEADEDDPVFDFCPDPQWDDDPRMIIGIDGPVCVVVVVVRVVVADPSYFYAGPNGTIDIDIDGDDPPVCVVVPPPDD

pLDDT: mean 90.36, std 10.41, range [33.12, 98.31]